Protein AF-A0A0B2RM35-F1 (afdb_monomer_lite)

InterPro domains:
  IPR002867 IBR domain [PF01485] (6-37)
  IPR002867 IBR domain [PF01485] (56-99)
  IPR031127 E3 ubiquitin ligase RBR family [PTHR11685] (13-108)
  IPR044066 TRIAD supradomain [PS51873] (1-111)

Structure (mmCIF, N/CA/C/O backbone):
data_AF-A0A0B2RM35-F1
#
_entry.id   AF-A0A0B2RM35-F1
#
loop_
_atom_site.group_PDB
_atom_site.id
_atom_site.type_symbol
_atom_site.label_atom_id
_atom_site.label_alt_id
_atom_site.label_comp_id
_atom_site.label_asym_id
_atom_site.label_entity_id
_atom_site.label_seq_id
_atom_site.pdbx_PDB_ins_code
_atom_site.Cartn_x
_atom_site.Cartn_y
_atom_site.Cartn_z
_atom_site.occupancy
_atom_site.B_iso_or_equiv
_atom_site.auth_seq_id
_atom_site.auth_comp_id
_atom_site.auth_asym_id
_atom_site.auth_atom_id
_atom_site.pdbx_PDB_model_num
ATOM 1 N N . MET A 1 1 ? -15.166 -4.508 28.247 1.00 55.25 1 MET A N 1
ATOM 2 C CA . MET A 1 1 ? -14.072 -3.989 27.404 1.00 55.25 1 MET A CA 1
ATOM 3 C C . MET A 1 1 ? -12.795 -4.498 28.032 1.00 55.25 1 MET A C 1
ATOM 5 O O . MET A 1 1 ? -12.550 -4.169 29.183 1.00 55.25 1 MET A O 1
ATOM 9 N N . LEU A 1 2 ? -12.082 -5.397 27.358 1.00 56.69 2 LEU A N 1
ATOM 10 C CA . LEU A 1 2 ? -10.781 -5.872 27.825 1.00 56.69 2 LEU A CA 1
ATOM 11 C C . LEU A 1 2 ? -9.722 -5.109 27.036 1.00 56.69 2 LEU A C 1
ATOM 13 O O . LEU A 1 2 ? -9.809 -5.031 25.812 1.00 56.69 2 LEU A O 1
ATOM 17 N N . ILE A 1 3 ? -8.786 -4.494 27.751 1.00 55.91 3 ILE A N 1
ATOM 18 C CA . ILE A 1 3 ? -7.677 -3.735 27.183 1.00 55.91 3 ILE A CA 1
ATOM 19 C C . ILE A 1 3 ? -6.428 -4.584 27.393 1.00 55.91 3 ILE A C 1
ATOM 21 O O . ILE A 1 3 ? -6.085 -4.896 28.534 1.00 55.91 3 ILE A O 1
ATOM 25 N N . ARG A 1 4 ? -5.765 -4.987 26.308 1.00 56.72 4 ARG A N 1
ATOM 26 C CA . ARG A 1 4 ? -4.446 -5.619 26.385 1.00 56.72 4 ARG A CA 1
ATOM 27 C C . ARG A 1 4 ? -3.397 -4.512 26.419 1.00 56.72 4 ARG A C 1
ATOM 29 O O . ARG A 1 4 ? -3.269 -3.757 25.464 1.00 56.72 4 ARG A O 1
ATOM 36 N N . ALA A 1 5 ? -2.718 -4.380 27.555 1.00 49.03 5 ALA A N 1
ATOM 37 C CA . ALA A 1 5 ? -1.689 -3.373 27.774 1.00 49.03 5 ALA A CA 1
ATOM 38 C C . ALA A 1 5 ? -0.312 -3.941 27.397 1.00 49.03 5 ALA A C 1
ATOM 40 O O . ALA A 1 5 ? 0.118 -4.936 27.977 1.00 49.03 5 ALA A O 1
ATOM 41 N N . SER A 1 6 ? 0.370 -3.306 26.446 1.00 55.12 6 SER A N 1
ATOM 42 C CA . SER A 1 6 ? 1.825 -3.385 26.293 1.00 55.12 6 SER A CA 1
ATOM 43 C C . SER A 1 6 ? 2.416 -2.065 26.783 1.00 55.12 6 SER A C 1
ATOM 45 O O . SER A 1 6 ? 1.939 -1.000 26.391 1.00 55.12 6 SER A O 1
ATOM 47 N N . GLU A 1 7 ? 3.391 -2.139 27.689 1.00 53.59 7 GLU A N 1
ATOM 48 C CA . GLU A 1 7 ? 4.098 -0.977 28.234 1.00 53.59 7 GLU A CA 1
ATOM 49 C C . GLU A 1 7 ? 4.825 -0.229 27.106 1.00 53.59 7 GLU A C 1
ATOM 51 O O . GLU A 1 7 ? 5.613 -0.826 26.378 1.00 53.59 7 GLU A O 1
ATOM 56 N N . ASP A 1 8 ? 4.528 1.070 27.003 1.00 50.16 8 ASP A N 1
ATOM 57 C CA . ASP A 1 8 ? 4.898 2.037 25.959 1.00 50.16 8 ASP A CA 1
ATOM 58 C C . ASP A 1 8 ? 4.042 2.045 24.667 1.00 50.16 8 ASP A C 1
ATOM 60 O O . ASP A 1 8 ? 4.071 1.138 23.840 1.00 50.16 8 ASP A O 1
ATOM 64 N N . ALA A 1 9 ? 3.348 3.180 24.480 1.00 49.75 9 ALA A N 1
ATOM 65 C CA . ALA A 1 9 ? 2.547 3.635 23.333 1.00 49.75 9 ALA A CA 1
ATOM 66 C C . ALA A 1 9 ? 1.053 3.226 23.263 1.00 49.75 9 ALA A C 1
ATOM 68 O O . ALA A 1 9 ? 0.687 2.144 22.824 1.00 49.75 9 ALA A O 1
ATOM 69 N N . ASP A 1 10 ? 0.200 4.205 23.602 1.00 56.75 10 ASP A N 1
ATOM 70 C CA . ASP A 1 10 ? -1.147 4.467 23.061 1.00 56.75 10 ASP A CA 1
ATOM 71 C C . ASP A 1 10 ? -2.078 3.237 22.946 1.00 56.75 10 ASP A C 1
ATOM 73 O O . ASP A 1 10 ? -2.049 2.489 21.967 1.00 56.75 10 ASP A O 1
ATOM 77 N N . ILE A 1 11 ? -2.954 3.042 23.941 1.00 57.62 11 ILE A N 1
ATOM 78 C CA . ILE A 1 11 ? -3.962 1.968 23.949 1.00 57.62 11 ILE A CA 1
ATOM 79 C C . ILE A 1 11 ? -4.904 2.144 22.748 1.00 57.62 11 ILE A C 1
ATOM 81 O O . ILE A 1 11 ? -5.872 2.906 22.787 1.00 57.62 11 ILE A O 1
ATOM 85 N N . ARG A 1 12 ? -4.613 1.425 21.663 1.00 75.62 12 ARG A N 1
ATOM 86 C CA . ARG A 1 12 ? -5.365 1.488 20.403 1.00 75.62 12 ARG A CA 1
ATOM 87 C C . ARG A 1 12 ? -6.217 0.251 20.159 1.00 75.62 12 ARG A C 1
ATOM 89 O O . ARG A 1 12 ? -7.258 0.381 19.528 1.00 75.62 12 ARG A O 1
ATOM 96 N N . GLU A 1 13 ? -5.813 -0.920 20.642 1.00 86.81 13 GLU A N 1
ATOM 97 C CA . GLU A 1 13 ? -6.533 -2.183 20.432 1.00 86.81 13 GLU A CA 1
ATOM 98 C C . GLU A 1 13 ? -7.669 -2.354 21.446 1.00 86.81 13 GLU A C 1
ATOM 100 O O . GLU A 1 13 ? -7.461 -2.218 22.652 1.00 86.81 13 GLU A O 1
ATOM 105 N N . CYS A 1 14 ? -8.878 -2.673 20.980 1.00 88.81 14 CYS A N 1
ATOM 106 C CA . CYS A 1 14 ? -10.032 -2.943 21.838 1.00 88.81 14 CYS A CA 1
ATOM 107 C C . CYS A 1 14 ? -10.864 -4.119 21.326 1.00 88.81 14 CYS A C 1
ATOM 109 O O . CYS A 1 14 ? -11.107 -4.237 20.128 1.00 88.81 14 CYS A O 1
ATOM 111 N N . GLU A 1 15 ? -11.379 -4.946 22.238 1.00 89.94 15 GLU A N 1
ATOM 112 C CA . GLU A 1 15 ? -12.282 -6.056 21.913 1.00 89.94 15 GLU A CA 1
ATOM 113 C C . GLU A 1 15 ? -13.732 -5.741 22.313 1.00 89.94 15 GLU A C 1
ATOM 115 O O . GLU A 1 15 ? -14.025 -5.364 23.457 1.00 89.94 15 GLU A O 1
ATOM 120 N N . CYS A 1 16 ? -14.669 -5.917 21.377 1.00 86.38 16 CYS A N 1
ATOM 121 C CA . CYS A 1 16 ? -16.096 -5.789 21.659 1.00 86.38 16 CYS A CA 1
ATOM 122 C C . CYS A 1 16 ? -16.579 -6.964 22.533 1.00 86.38 16 CYS A C 1
ATOM 124 O O . CYS A 1 16 ? -16.515 -8.105 22.082 1.00 86.38 16 CYS A O 1
ATOM 126 N N . PRO A 1 17 ? -17.155 -6.736 23.727 1.00 89.56 17 PRO A N 1
ATOM 127 C CA . PRO A 1 17 ? -17.599 -7.827 24.599 1.00 89.56 17 PRO A CA 1
ATOM 128 C C . PRO A 1 17 ? -18.780 -8.632 24.032 1.00 89.56 17 PRO A C 1
ATOM 130 O O . PRO A 1 17 ? -18.990 -9.767 24.444 1.00 89.56 17 PRO A O 1
ATOM 133 N N . ASN A 1 18 ? -19.544 -8.062 23.092 1.00 90.81 18 ASN A N 1
ATOM 134 C CA . ASN A 1 18 ? -20.721 -8.708 22.511 1.00 90.81 18 A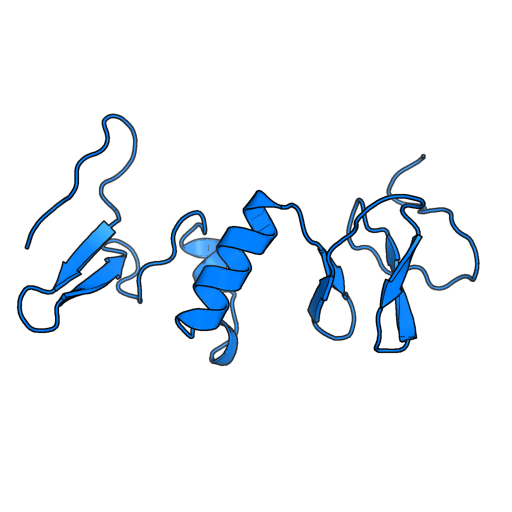SN A CA 1
ATOM 135 C C . ASN A 1 18 ? -20.365 -9.635 21.337 1.00 90.81 18 ASN A C 1
ATOM 137 O O . ASN A 1 18 ? -20.820 -10.770 21.277 1.00 90.81 18 ASN A O 1
ATOM 141 N N . CYS A 1 19 ? -19.540 -9.160 20.398 1.00 91.38 19 CYS A N 1
ATOM 142 C CA . CYS A 1 19 ? -19.202 -9.906 19.179 1.00 91.38 19 CYS A CA 1
ATOM 143 C C . CYS A 1 19 ? -17.736 -10.358 19.099 1.00 91.38 19 CYS A C 1
ATOM 145 O O . CYS A 1 19 ? -17.343 -10.940 18.090 1.00 91.38 19 CYS A O 1
ATOM 147 N N . ARG A 1 20 ? -16.924 -10.064 20.125 1.00 85.88 20 ARG A N 1
ATOM 148 C CA . ARG A 1 20 ? -15.487 -10.389 20.231 1.00 85.88 20 ARG A CA 1
ATOM 149 C C . ARG A 1 20 ? -14.618 -9.884 19.076 1.00 85.88 20 ARG A C 1
ATOM 151 O O . ARG A 1 20 ? -13.518 -10.370 18.834 1.00 85.88 20 ARG A O 1
ATOM 158 N N . ARG A 1 21 ? -15.104 -8.894 18.321 1.00 84.69 21 ARG A N 1
ATOM 159 C CA . ARG A 1 21 ? -14.331 -8.265 17.244 1.00 84.69 21 ARG A CA 1
ATOM 160 C C . ARG A 1 21 ? -13.352 -7.253 17.828 1.00 84.69 21 ARG A C 1
ATOM 162 O O . ARG A 1 21 ? -13.755 -6.404 18.624 1.00 84.69 21 ARG A O 1
ATOM 169 N N . LEU A 1 22 ? -12.103 -7.332 17.372 1.00 88.06 22 LEU A N 1
ATOM 170 C CA . LEU A 1 22 ? -11.076 -6.327 17.623 1.00 88.06 22 LEU A CA 1
ATOM 171 C C . LEU A 1 22 ? -11.303 -5.089 16.744 1.00 88.06 22 LEU A C 1
ATOM 173 O O .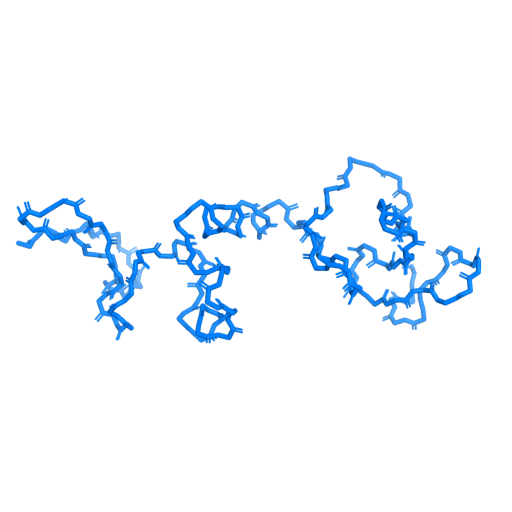 LEU A 1 22 ? -11.611 -5.212 15.553 1.00 88.06 22 LEU A O 1
ATOM 177 N N . PHE A 1 23 ? -11.136 -3.905 17.323 1.00 86.75 23 PHE A N 1
ATOM 178 C CA . PHE A 1 23 ? -11.265 -2.612 16.657 1.00 86.75 23 PHE A CA 1
ATOM 179 C C . PHE A 1 23 ? -10.257 -1.600 17.212 1.00 86.75 23 PHE A C 1
ATOM 181 O O . PHE A 1 23 ? -9.769 -1.745 18.332 1.00 86.75 23 PHE A O 1
ATOM 188 N N . CYS A 1 24 ? -9.946 -0.571 16.422 1.00 88.50 24 CYS A N 1
ATOM 189 C CA . CYS A 1 24 ? -9.103 0.534 16.865 1.00 88.50 24 CYS A CA 1
ATOM 190 C C . CYS A 1 24 ? -9.930 1.565 17.650 1.00 88.50 24 CYS A C 1
ATOM 192 O O . CYS A 1 24 ? -10.905 2.106 17.126 1.00 88.50 24 CYS A O 1
ATOM 194 N N . ALA A 1 25 ? -9.535 1.883 18.883 1.00 88.38 25 ALA A N 1
ATOM 195 C CA . ALA A 1 25 ? -10.223 2.850 19.741 1.00 88.38 25 ALA A CA 1
ATOM 196 C C . ALA A 1 25 ? -10.203 4.284 19.180 1.00 88.38 25 ALA A C 1
ATOM 198 O O . ALA A 1 25 ? -11.146 5.045 19.398 1.00 88.38 25 ALA A O 1
ATOM 199 N N . LEU A 1 26 ? -9.153 4.644 18.432 1.00 87.12 26 LEU A N 1
ATOM 200 C CA . LEU A 1 26 ? -8.970 6.000 17.911 1.00 87.12 26 LEU A CA 1
ATOM 201 C C . LEU A 1 26 ? -9.842 6.284 16.687 1.00 87.12 26 LEU A C 1
ATOM 203 O O . LEU A 1 26 ? -10.556 7.282 16.648 1.00 87.12 26 LEU A O 1
ATOM 207 N N . CYS A 1 27 ? -9.802 5.405 15.687 1.00 86.88 27 CYS A N 1
ATOM 208 C CA . CYS A 1 27 ? -10.506 5.600 14.416 1.00 86.88 27 CYS A CA 1
ATOM 209 C C . CYS A 1 27 ? -11.779 4.751 14.270 1.00 86.88 27 CYS A C 1
ATOM 211 O O . CYS A 1 27 ? -12.498 4.927 13.291 1.00 86.88 27 CYS A O 1
ATOM 213 N N . ARG A 1 28 ? -12.101 3.887 15.247 1.00 87.06 28 ARG A N 1
ATOM 214 C CA . ARG A 1 28 ? -13.368 3.129 15.361 1.00 87.06 28 ARG A CA 1
ATOM 215 C C . ARG A 1 28 ? -13.669 2.192 14.184 1.00 87.06 28 ARG A C 1
ATOM 217 O O . ARG A 1 28 ? -14.824 1.934 13.858 1.00 87.06 28 ARG A O 1
ATOM 224 N N . VAL A 1 29 ? -12.621 1.671 13.564 1.00 84.81 29 VAL A N 1
ATOM 225 C CA . VAL A 1 29 ? -12.656 0.701 12.455 1.00 84.81 29 VAL A CA 1
ATOM 226 C C . VAL A 1 29 ? -12.136 -0.660 12.935 1.00 84.81 29 VAL A C 1
ATOM 228 O O . VAL A 1 29 ? -11.573 -0.725 14.034 1.00 84.81 29 VAL A O 1
ATOM 231 N N . PRO A 1 30 ? -12.301 -1.752 12.158 1.00 86.94 30 PRO A N 1
ATOM 232 C CA . PRO A 1 30 ? -11.661 -3.030 12.465 1.00 86.94 30 PRO A CA 1
ATOM 233 C C . PRO A 1 30 ? -10.169 -2.873 12.780 1.00 86.94 30 PRO A C 1
ATOM 235 O O . PRO A 1 30 ? -9.502 -1.987 12.245 1.00 86.94 30 PRO A O 1
ATOM 238 N N . TRP A 1 31 ? -9.660 -3.708 13.686 1.00 86.94 31 TRP A N 1
ATOM 239 C CA . TRP A 1 31 ? -8.278 -3.604 14.149 1.00 86.94 31 TRP A CA 1
ATOM 240 C C . TRP A 1 31 ? -7.277 -3.751 13.000 1.00 86.94 31 TRP A C 1
ATOM 242 O O . TRP A 1 31 ? -7.415 -4.652 12.174 1.00 86.94 31 TRP A O 1
ATOM 252 N N . HIS A 1 32 ? -6.276 -2.868 12.973 1.00 84.12 32 HIS A N 1
ATOM 253 C CA . HIS A 1 32 ? -5.287 -2.756 11.901 1.00 84.12 32 HIS A CA 1
ATOM 254 C C . HIS A 1 32 ? -3.857 -2.713 12.458 1.00 84.12 32 HIS A C 1
ATOM 256 O O . HIS A 1 32 ? -3.172 -1.686 12.468 1.00 84.12 32 HIS A O 1
ATOM 262 N N . GLU A 1 33 ? -3.412 -3.864 12.952 1.00 80.81 33 GLU A N 1
ATOM 263 C CA . GLU A 1 33 ? -2.096 -4.040 13.562 1.00 80.81 33 GLU A CA 1
ATOM 264 C C . GLU A 1 33 ? -0.965 -3.527 12.649 1.00 80.81 33 GLU A C 1
ATOM 266 O O . GLU A 1 33 ? -0.939 -3.807 11.451 1.00 80.81 33 GLU A O 1
ATOM 271 N N . ASN A 1 34 ? -0.015 -2.768 13.204 1.00 75.56 34 ASN A N 1
ATOM 272 C CA . ASN A 1 34 ? 1.145 -2.203 12.492 1.00 75.56 34 ASN A CA 1
ATOM 273 C C . ASN A 1 34 ? 0.834 -1.185 11.370 1.00 75.56 34 ASN A C 1
ATOM 275 O O . ASN A 1 34 ? 1.761 -0.675 10.724 1.00 75.56 34 ASN A O 1
ATOM 279 N N . ILE A 1 35 ? -0.435 -0.825 11.156 1.00 80.00 35 ILE A N 1
ATOM 280 C CA . ILE A 1 35 ? -0.858 0.205 10.199 1.00 80.00 35 ILE A CA 1
ATOM 281 C C . ILE A 1 35 ? -1.303 1.448 10.986 1.00 80.00 35 ILE A C 1
ATOM 283 O O . ILE A 1 35 ? -2.225 1.367 11.799 1.00 80.00 35 ILE A O 1
ATOM 287 N N . PRO A 1 36 ? -0.670 2.617 10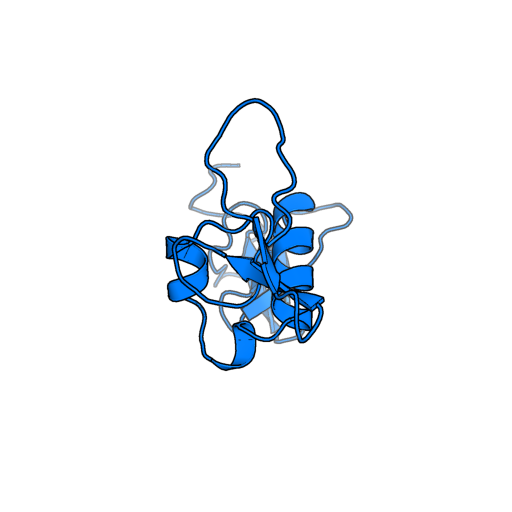.786 1.00 84.19 36 PRO A N 1
ATOM 288 C CA . PRO A 1 36 ? -1.135 3.873 11.358 1.00 84.19 36 PRO A CA 1
ATOM 289 C C . PRO A 1 36 ? -2.558 4.207 10.897 1.00 84.19 36 PRO A C 1
ATOM 291 O O . PRO A 1 36 ? -2.907 3.978 9.740 1.00 84.19 36 PRO A O 1
ATOM 294 N N . CYS A 1 37 ? -3.356 4.829 11.769 1.00 85.44 37 CYS A N 1
ATOM 295 C CA . CYS A 1 37 ? -4.738 5.213 11.454 1.00 85.44 37 CYS A CA 1
ATOM 296 C C . CYS A 1 37 ? -4.841 6.052 10.161 1.00 85.44 37 CYS A C 1
ATOM 298 O O . CYS A 1 37 ? -5.759 5.859 9.371 1.00 85.44 37 CYS A O 1
ATOM 300 N N . GLU A 1 38 ? -3.879 6.948 9.921 1.00 85.75 38 GLU A N 1
ATOM 301 C CA . GLU A 1 38 ? -3.821 7.789 8.718 1.00 85.75 38 GLU A CA 1
ATOM 302 C C . GLU A 1 38 ? -3.572 6.996 7.430 1.00 85.75 38 GLU A C 1
ATOM 304 O O . GLU A 1 38 ? -4.125 7.332 6.385 1.00 85.75 38 GLU A O 1
ATOM 309 N N . GLU A 1 39 ? -2.741 5.950 7.480 1.00 81.69 39 GLU A N 1
ATOM 310 C CA . GLU A 1 39 ? -2.522 5.066 6.329 1.00 81.69 39 GLU A CA 1
ATOM 311 C C . GLU A 1 39 ? -3.763 4.213 6.079 1.00 81.69 39 GLU A C 1
ATOM 313 O O . GLU A 1 39 ? -4.201 4.096 4.937 1.00 81.69 39 GLU A O 1
ATOM 318 N N . PHE A 1 40 ? -4.377 3.699 7.149 1.00 82.94 40 PHE A N 1
ATOM 319 C CA . PHE A 1 40 ? -5.600 2.907 7.072 1.00 82.94 40 PHE A CA 1
ATOM 320 C C . PHE A 1 40 ? -6.757 3.676 6.418 1.00 82.94 40 PHE A C 1
ATOM 322 O O . PHE A 1 40 ? -7.490 3.135 5.594 1.00 82.94 40 PHE A O 1
ATOM 329 N N . GLN A 1 41 ? -6.920 4.960 6.745 1.00 82.56 41 GLN A N 1
ATOM 330 C CA . GLN A 1 41 ? -7.987 5.790 6.176 1.00 82.56 41 GLN A CA 1
ATOM 331 C C . GLN A 1 41 ? -7.797 6.120 4.689 1.00 82.56 41 GLN A C 1
ATOM 333 O O . GLN A 1 41 ? -8.775 6.454 4.024 1.00 82.56 41 GLN A O 1
ATOM 338 N N . LYS A 1 42 ? -6.571 6.018 4.159 1.00 82.31 42 LYS A N 1
ATOM 339 C CA . LYS A 1 42 ? -6.275 6.234 2.731 1.00 82.31 42 LYS A CA 1
ATOM 340 C C . LYS A 1 42 ? -6.570 5.007 1.865 1.00 82.31 42 LYS A C 1
ATOM 342 O O . LYS A 1 42 ? -6.510 5.114 0.641 1.00 82.31 42 LYS A O 1
ATOM 347 N N . LEU A 1 43 ? -6.847 3.857 2.480 1.00 77.12 43 LEU A N 1
ATOM 348 C CA . LEU A 1 43 ? -7.214 2.634 1.775 1.00 77.12 43 LEU A CA 1
ATOM 349 C C . LEU A 1 43 ? -8.607 2.767 1.158 1.00 77.12 43 LEU A C 1
ATOM 351 O O . LEU A 1 43 ? -9.499 3.412 1.721 1.00 77.12 43 LEU A O 1
ATOM 355 N N . ASN A 1 44 ? -8.803 2.149 -0.005 1.00 75.94 44 ASN A N 1
ATOM 356 C CA . ASN A 1 44 ? -10.128 2.085 -0.619 1.00 75.94 44 ASN A CA 1
ATOM 357 C C . ASN A 1 44 ? -11.064 1.157 0.200 1.00 75.94 44 ASN A C 1
ATOM 359 O O . ASN A 1 44 ? -10.670 0.568 1.205 1.00 75.94 44 ASN A O 1
ATOM 363 N N . ALA A 1 45 ? -12.359 1.110 -0.131 1.00 73.12 45 ALA A N 1
ATOM 364 C CA . ALA A 1 45 ? -13.325 0.328 0.654 1.00 73.12 45 ALA A CA 1
ATOM 365 C C . ALA A 1 45 ? -13.023 -1.181 0.650 1.00 73.12 45 ALA A C 1
ATOM 367 O O . ALA A 1 45 ? -13.165 -1.810 1.692 1.00 73.12 45 ALA A O 1
ATOM 368 N N . GLU A 1 46 ? -12.563 -1.704 -0.486 1.00 70.25 46 GLU A N 1
ATOM 369 C CA . GLU A 1 46 ? -12.195 -3.111 -0.688 1.00 70.25 46 GLU A CA 1
ATOM 370 C C . GLU A 1 46 ? -10.976 -3.485 0.174 1.00 70.25 46 GLU A C 1
ATOM 372 O O . GLU A 1 46 ? -11.024 -4.430 0.947 1.00 70.25 46 GLU A O 1
ATOM 377 N N . GLU A 1 47 ? -9.943 -2.637 0.187 1.00 69.25 47 GLU A N 1
ATOM 378 C CA . GLU A 1 47 ? -8.709 -2.830 0.963 1.00 69.25 47 GLU A CA 1
ATOM 379 C C . GLU A 1 47 ? -8.886 -2.732 2.493 1.00 69.25 47 GLU A C 1
ATOM 381 O O . GLU A 1 47 ? -7.924 -2.922 3.243 1.00 69.25 47 GLU A O 1
ATOM 386 N N . ARG A 1 48 ? -10.083 -2.381 2.980 1.00 70.88 48 ARG A N 1
ATOM 387 C CA . ARG A 1 48 ? -10.401 -2.277 4.417 1.00 70.88 48 ARG A CA 1
ATOM 388 C C . ARG A 1 48 ? -11.043 -3.547 4.985 1.00 70.88 48 ARG A C 1
ATOM 390 O O . ARG A 1 48 ? -11.449 -3.547 6.151 1.00 70.88 48 ARG A O 1
ATOM 397 N N . GLU A 1 49 ? -11.130 -4.617 4.198 1.00 72.69 49 GLU A N 1
ATOM 398 C CA . GLU A 1 49 ? -11.546 -5.941 4.665 1.00 72.69 49 GLU A CA 1
ATOM 399 C C . GLU A 1 49 ? -10.475 -6.603 5.550 1.00 72.69 49 GLU A C 1
ATOM 401 O O . GLU A 1 49 ? -9.287 -6.294 5.473 1.00 72.69 49 GLU A O 1
ATOM 406 N N . ARG A 1 50 ? -10.887 -7.503 6.454 1.00 65.88 50 ARG A N 1
ATOM 407 C CA . ARG A 1 50 ? -10.001 -8.059 7.496 1.00 65.88 50 ARG A CA 1
ATOM 408 C C . ARG A 1 50 ? -8.818 -8.823 6.896 1.00 65.88 50 ARG A C 1
ATOM 410 O O . ARG A 1 50 ? -7.701 -8.696 7.399 1.00 65.88 50 ARG A O 1
ATOM 417 N N . GLU A 1 51 ? -9.068 -9.620 5.865 1.00 64.88 51 GLU A N 1
ATOM 418 C CA . GLU A 1 51 ? -8.050 -10.393 5.155 1.00 64.88 51 GLU A CA 1
ATOM 419 C C . GLU A 1 51 ? -7.012 -9.469 4.505 1.00 64.88 51 GLU A C 1
ATOM 421 O O . GLU A 1 51 ? -5.806 -9.705 4.628 1.00 64.88 51 GLU A O 1
ATOM 426 N N . ASP A 1 52 ? -7.467 -8.368 3.906 1.00 75.25 52 ASP A N 1
ATOM 427 C CA . ASP A 1 52 ? -6.596 -7.377 3.280 1.00 75.25 52 ASP A CA 1
ATOM 428 C C . ASP A 1 52 ? -5.743 -6.642 4.311 1.00 75.25 52 ASP A C 1
ATOM 430 O O . ASP A 1 52 ? -4.547 -6.456 4.087 1.00 75.25 52 ASP A O 1
ATOM 434 N N . ILE A 1 53 ? -6.294 -6.319 5.484 1.00 76.38 53 ILE A N 1
ATOM 435 C CA . ILE A 1 53 ? -5.537 -5.725 6.596 1.00 76.38 53 ILE A CA 1
ATOM 436 C C . ILE A 1 53 ? -4.384 -6.636 7.025 1.00 76.38 53 ILE A C 1
ATOM 438 O O . ILE A 1 53 ? -3.250 -6.171 7.133 1.00 76.38 53 ILE A O 1
ATOM 442 N N . MET A 1 54 ? -4.645 -7.931 7.233 1.00 79.94 54 MET A N 1
ATOM 443 C CA . MET A 1 54 ? -3.601 -8.894 7.610 1.00 79.94 54 MET A CA 1
ATOM 444 C C . MET A 1 54 ? -2.518 -8.997 6.531 1.00 79.94 54 MET A C 1
ATOM 446 O O . MET A 1 54 ? -1.324 -9.000 6.846 1.00 79.94 54 MET A O 1
ATOM 450 N N . LEU A 1 55 ? -2.920 -9.026 5.256 1.00 84.25 55 LEU A N 1
ATOM 451 C CA . LEU A 1 55 ? -1.994 -9.007 4.127 1.00 84.25 55 LEU A CA 1
ATOM 452 C C . LEU A 1 55 ? -1.136 -7.735 4.124 1.00 84.25 55 LEU A C 1
ATOM 454 O O . LEU A 1 55 ? 0.067 -7.819 3.881 1.00 84.25 55 LEU A O 1
ATOM 458 N N . MET A 1 56 ? -1.711 -6.567 4.418 1.00 83.62 56 MET A N 1
ATOM 459 C CA . MET A 1 56 ? -0.964 -5.308 4.496 1.00 83.62 56 MET A CA 1
ATOM 460 C C . MET A 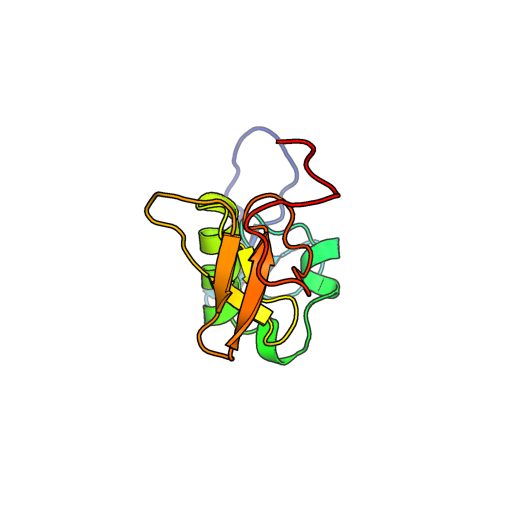1 56 ? 0.054 -5.305 5.632 1.00 83.62 56 MET A C 1
ATOM 462 O O . MET A 1 56 ? 1.196 -4.887 5.420 1.00 83.62 56 MET A O 1
ATOM 466 N N . SER A 1 57 ? -0.335 -5.774 6.819 1.00 84.25 57 SER A N 1
ATOM 467 C CA . SER A 1 57 ? 0.556 -5.872 7.979 1.00 84.25 57 SER A CA 1
ATOM 468 C C . SER A 1 57 ? 1.736 -6.796 7.677 1.00 84.25 57 SER A C 1
ATOM 470 O O . SER A 1 57 ? 2.891 -6.403 7.865 1.00 84.25 57 SER A O 1
ATOM 472 N N . LEU A 1 58 ? 1.468 -7.972 7.099 1.00 88.19 58 LEU A N 1
ATOM 473 C CA . LEU A 1 58 ? 2.509 -8.908 6.673 1.00 88.19 58 LEU A CA 1
ATOM 474 C C . LEU A 1 58 ? 3.398 -8.308 5.578 1.00 88.19 58 LEU A C 1
ATOM 476 O O . LEU A 1 58 ? 4.622 -8.397 5.651 1.00 88.19 58 LEU A O 1
ATOM 480 N N . ALA A 1 59 ? 2.805 -7.654 4.580 1.00 90.06 59 ALA A N 1
ATOM 481 C CA . ALA A 1 59 ? 3.542 -7.000 3.508 1.00 90.06 59 ALA A CA 1
ATOM 482 C C . ALA A 1 59 ? 4.478 -5.908 4.038 1.00 90.06 59 ALA A C 1
ATOM 484 O O . ALA A 1 59 ? 5.597 -5.771 3.547 1.00 90.06 59 ALA A O 1
ATOM 485 N N . LYS A 1 60 ? 4.057 -5.149 5.056 1.00 86.62 60 LYS A N 1
ATOM 486 C CA . LYS A 1 60 ? 4.898 -4.144 5.716 1.00 86.62 60 LYS A CA 1
ATOM 487 C C . LYS A 1 60 ? 6.063 -4.795 6.457 1.00 86.62 60 LYS A C 1
ATOM 489 O O . LYS A 1 60 ? 7.201 -4.367 6.270 1.00 86.62 60 LYS A O 1
ATOM 494 N N . GLN A 1 61 ? 5.796 -5.849 7.228 1.00 88.50 61 GLN A N 1
ATOM 495 C CA . GLN A 1 61 ? 6.818 -6.609 7.954 1.00 88.50 61 GLN A CA 1
ATOM 496 C C . GLN A 1 61 ? 7.854 -7.230 7.005 1.00 88.50 61 GLN A C 1
ATOM 498 O O . GLN A 1 61 ? 9.053 -7.150 7.253 1.00 88.50 61 GLN A O 1
ATOM 503 N N . MET A 1 62 ? 7.396 -7.794 5.888 1.00 89.81 62 MET A N 1
ATOM 504 C CA . MET A 1 62 ? 8.239 -8.438 4.875 1.00 89.81 62 MET A CA 1
ATOM 505 C C . MET A 1 62 ? 8.789 -7.461 3.824 1.00 89.81 62 MET A C 1
ATOM 507 O O . MET A 1 62 ? 9.435 -7.878 2.862 1.00 89.81 62 MET A O 1
ATOM 511 N N . GLN A 1 63 ? 8.509 -6.162 3.970 1.00 89.56 63 GLN A N 1
ATOM 512 C CA . GLN A 1 63 ? 8.890 -5.102 3.031 1.00 89.56 63 GLN A CA 1
ATOM 513 C C . GLN A 1 63 ? 8.485 -5.381 1.571 1.00 89.56 63 GLN A C 1
ATOM 515 O O . GLN A 1 63 ? 9.180 -4.991 0.625 1.00 89.56 63 GLN A O 1
ATOM 520 N N . TRP A 1 64 ? 7.347 -6.045 1.372 1.00 94.00 64 TRP A N 1
ATOM 521 C CA . TRP A 1 64 ? 6.766 -6.268 0.055 1.00 94.00 64 TRP A CA 1
ATOM 522 C C . TRP A 1 64 ? 6.370 -4.950 -0.596 1.00 94.00 64 TRP A C 1
ATOM 524 O O . TRP A 1 64 ? 5.962 -3.988 0.061 1.00 94.00 64 TRP A O 1
ATOM 534 N N . LYS A 1 65 ? 6.481 -4.900 -1.923 1.00 92.81 65 LYS A N 1
ATOM 535 C CA . LYS A 1 65 ? 6.153 -3.698 -2.693 1.00 92.81 65 LYS A CA 1
ATOM 536 C C . LYS A 1 65 ? 4.898 -3.896 -3.504 1.00 92.81 65 LYS A C 1
ATOM 538 O O . LYS A 1 65 ? 4.696 -4.946 -4.103 1.00 92.81 65 LYS A O 1
ATOM 543 N N . ARG A 1 66 ? 4.080 -2.851 -3.571 1.00 92.38 66 ARG A N 1
ATOM 544 C CA . ARG A 1 66 ? 2.941 -2.819 -4.483 1.00 92.38 66 ARG A CA 1
ATOM 545 C C . ARG A 1 66 ? 3.405 -2.504 -5.893 1.00 92.38 66 ARG A C 1
ATOM 547 O O . ARG A 1 66 ? 4.230 -1.614 -6.095 1.00 92.38 66 ARG A O 1
ATOM 554 N N . CYS A 1 67 ? 2.829 -3.197 -6.866 1.00 93.56 67 CYS A N 1
ATOM 555 C CA . CYS A 1 67 ? 2.943 -2.785 -8.255 1.00 93.56 67 CYS A CA 1
ATOM 556 C C . CYS A 1 67 ? 2.326 -1.382 -8.424 1.00 93.56 67 CYS A C 1
ATOM 558 O O . CYS A 1 67 ? 1.183 -1.183 -8.007 1.00 93.56 67 CYS A O 1
ATOM 560 N N . PRO A 1 68 ? 3.013 -0.421 -9.067 1.00 92.44 68 PRO A N 1
ATOM 561 C CA . PRO A 1 68 ? 2.459 0.919 -9.263 1.00 92.44 68 PRO A CA 1
ATOM 562 C C . PRO A 1 68 ? 1.244 0.932 -10.205 1.00 92.44 68 PRO A C 1
ATOM 564 O O . PRO A 1 68 ? 0.465 1.875 -10.157 1.00 92.44 68 PRO A O 1
ATOM 567 N N . HIS A 1 69 ? 1.065 -0.113 -11.022 1.00 92.31 69 HIS A N 1
ATOM 568 C CA . HIS A 1 69 ? -0.064 -0.245 -11.942 1.00 92.31 69 HIS A CA 1
ATOM 569 C C . HIS A 1 69 ? -1.249 -0.996 -11.316 1.00 92.31 69 HIS A C 1
ATOM 571 O O . HIS A 1 69 ? -2.310 -0.423 -11.115 1.00 92.31 69 HIS A O 1
ATOM 577 N N . CYS A 1 70 ? -1.084 -2.285 -10.987 1.00 92.06 70 CYS A N 1
ATOM 578 C CA . CYS A 1 70 ? -2.194 -3.123 -10.508 1.00 92.06 70 CYS A CA 1
ATOM 579 C C . CYS A 1 70 ? -2.326 -3.198 -8.981 1.00 92.06 70 CYS A C 1
ATOM 581 O O . CYS A 1 70 ? -3.192 -3.912 -8.493 1.00 92.06 70 CYS A O 1
ATOM 583 N N . ARG A 1 71 ? -1.458 -2.515 -8.222 1.00 89.00 71 ARG A N 1
ATOM 584 C CA . ARG A 1 71 ? -1.493 -2.407 -6.749 1.00 89.00 71 ARG A CA 1
ATOM 585 C C . ARG A 1 71 ? -1.297 -3.703 -5.954 1.00 89.00 71 ARG A C 1
ATOM 587 O O . ARG A 1 71 ? -1.064 -3.609 -4.753 1.00 89.00 71 ARG A O 1
ATOM 594 N N . PHE A 1 72 ? -1.260 -4.873 -6.593 1.00 90.38 72 PHE A N 1
ATOM 595 C CA . PHE A 1 72 ? -0.922 -6.127 -5.920 1.00 90.38 72 PHE A CA 1
ATOM 596 C C . PHE A 1 72 ? 0.449 -6.070 -5.247 1.00 90.38 72 PHE A C 1
ATOM 598 O O . PHE A 1 72 ? 1.417 -5.544 -5.812 1.00 90.38 72 PHE A O 1
ATOM 605 N N . TYR A 1 73 ? 0.526 -6.660 -4.054 1.00 92.50 73 TYR A N 1
ATOM 606 C CA . TYR A 1 73 ? 1.790 -6.898 -3.377 1.00 92.50 73 TYR A CA 1
ATOM 607 C C . TYR A 1 73 ? 2.619 -7.924 -4.143 1.00 92.50 73 TYR A C 1
ATOM 609 O O . TYR A 1 73 ? 2.143 -8.979 -4.559 1.00 92.50 73 TYR A O 1
ATOM 617 N N . VAL A 1 74 ? 3.887 -7.592 -4.315 1.00 93.56 74 VAL A N 1
ATOM 618 C CA . VAL A 1 74 ? 4.901 -8.438 -4.918 1.00 93.56 74 VAL A CA 1
ATOM 619 C C . VAL A 1 74 ? 5.921 -8.725 -3.829 1.00 93.56 74 VAL A C 1
ATOM 621 O O . VAL A 1 74 ? 6.448 -7.793 -3.223 1.00 93.56 74 VAL A O 1
ATOM 624 N N . ALA A 1 75 ? 6.175 -10.008 -3.592 1.00 93.31 75 ALA A N 1
ATOM 625 C CA . ALA A 1 75 ? 7.271 -10.483 -2.764 1.00 93.31 75 ALA A CA 1
ATOM 626 C C . ALA A 1 75 ? 8.522 -10.689 -3.630 1.00 93.31 75 ALA A C 1
ATOM 628 O O . ALA A 1 75 ? 8.426 -11.113 -4.785 1.00 93.31 75 ALA A O 1
ATOM 629 N N . LYS A 1 76 ? 9.699 -10.420 -3.067 1.00 91.12 76 LYS A N 1
ATOM 630 C CA . LYS A 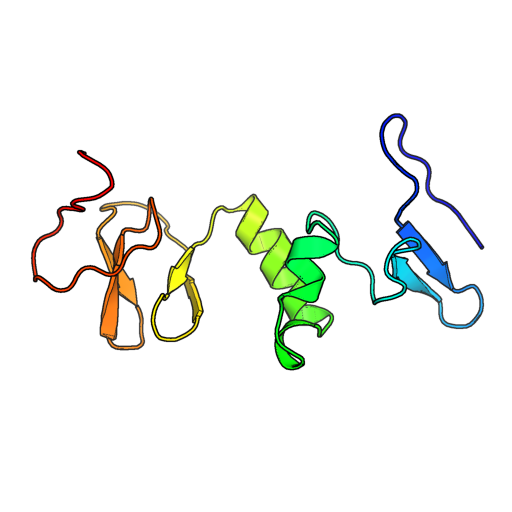1 76 ? 11.000 -10.680 -3.687 1.00 91.12 76 LYS A CA 1
ATOM 631 C C . LYS A 1 76 ? 11.743 -11.693 -2.835 1.00 91.12 76 LYS A C 1
ATOM 633 O O . LYS A 1 76 ? 11.966 -11.441 -1.657 1.00 91.12 76 LYS A O 1
ATOM 638 N N . SER A 1 77 ? 12.139 -12.804 -3.444 1.00 86.81 77 SER A N 1
ATOM 639 C CA . SER A 1 77 ? 13.017 -13.792 -2.816 1.00 86.81 77 SER A CA 1
ATOM 640 C C . SER A 1 77 ? 14.471 -13.321 -2.845 1.00 86.81 77 SER A C 1
ATOM 642 O O . SER A 1 77 ? 15.107 -13.193 -1.807 1.00 86.81 77 SER A O 1
ATOM 644 N N . GLU A 1 78 ? 14.992 -12.992 -4.028 1.00 85.19 78 GLU A N 1
ATOM 645 C CA . GLU A 1 78 ? 16.397 -12.629 -4.232 1.00 85.19 78 GLU A CA 1
ATOM 646 C C . GLU A 1 78 ? 16.603 -11.843 -5.541 1.00 85.19 78 GLU A C 1
ATOM 648 O O . GLU A 1 78 ? 15.643 -11.449 -6.203 1.00 85.19 78 GLU A O 1
ATOM 653 N N . GLY A 1 79 ? 17.853 -11.528 -5.887 1.00 86.62 79 GLY A N 1
ATOM 654 C CA . GLY A 1 79 ? 18.204 -10.951 -7.188 1.00 86.62 79 GLY A CA 1
ATOM 655 C C . GLY A 1 79 ? 17.983 -9.440 -7.338 1.00 86.62 79 GLY A C 1
ATOM 656 O O . GLY A 1 79 ? 18.056 -8.673 -6.370 1.00 86.62 79 GLY A O 1
ATOM 657 N N . CYS A 1 80 ? 17.766 -9.018 -8.587 1.00 88.00 80 CYS A N 1
ATOM 658 C CA . CYS A 1 80 ? 17.755 -7.622 -9.033 1.00 88.00 80 CYS A CA 1
ATOM 659 C C . CYS A 1 80 ? 16.621 -6.787 -8.407 1.00 88.00 80 CYS A C 1
ATOM 661 O O . CYS A 1 80 ? 15.555 -7.301 -8.081 1.00 88.00 80 CYS A O 1
ATOM 663 N N . MET A 1 81 ? 16.835 -5.473 -8.274 1.00 91.19 81 MET A N 1
ATOM 664 C CA . MET A 1 81 ? 15.782 -4.533 -7.860 1.00 91.19 81 MET A CA 1
ATOM 665 C C . MET A 1 81 ? 14.809 -4.201 -8.993 1.00 91.19 81 MET A C 1
ATOM 667 O O . MET A 1 81 ? 13.750 -3.646 -8.727 1.00 91.19 81 MET A O 1
ATOM 671 N N . TYR A 1 82 ? 15.132 -4.534 -10.240 1.00 92.12 82 TYR A N 1
ATOM 672 C CA . TYR A 1 82 ? 14.162 -4.519 -11.326 1.00 92.12 82 TYR A CA 1
ATOM 673 C C . TYR A 1 82 ? 13.200 -5.694 -11.158 1.00 92.12 82 TYR A C 1
ATOM 675 O O . TYR A 1 82 ? 13.621 -6.850 -11.178 1.00 92.12 82 TYR A O 1
ATOM 683 N N . MET A 1 83 ? 11.912 -5.396 -11.024 1.00 92.25 83 ME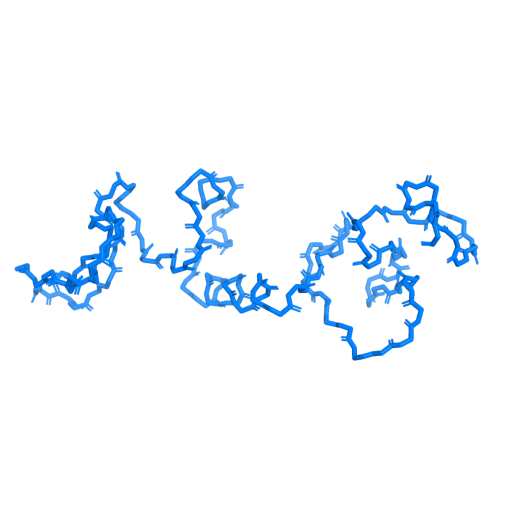T A N 1
ATOM 684 C CA . MET A 1 83 ? 10.859 -6.398 -10.909 1.00 92.25 83 MET A CA 1
ATOM 685 C C . MET A 1 83 ? 9.827 -6.193 -12.004 1.00 92.25 83 MET A C 1
ATOM 687 O O . MET A 1 83 ? 9.370 -5.075 -12.231 1.00 92.25 83 MET A O 1
ATOM 691 N N . ARG A 1 84 ? 9.424 -7.290 -12.648 1.00 92.12 84 ARG A N 1
ATOM 692 C CA . ARG A 1 84 ? 8.291 -7.325 -13.575 1.00 92.12 84 ARG A CA 1
ATOM 693 C C . ARG A 1 84 ? 7.101 -7.965 -12.871 1.00 92.12 84 ARG A C 1
ATOM 695 O O . ARG A 1 84 ? 7.175 -9.107 -12.425 1.00 92.12 84 ARG A O 1
ATOM 702 N N . CYS A 1 85 ? 6.008 -7.223 -12.754 1.00 93.50 85 CYS A N 1
ATOM 703 C CA . CYS A 1 85 ? 4.764 -7.731 -12.193 1.00 93.50 85 CYS A CA 1
ATOM 704 C C . CYS A 1 85 ? 4.067 -8.689 -13.175 1.00 93.50 85 CYS A C 1
ATOM 706 O O . CYS A 1 85 ? 4.257 -8.598 -14.387 1.00 93.50 85 CYS A O 1
ATOM 708 N N . ARG A 1 86 ? 3.179 -9.551 -12.662 1.00 93.25 86 ARG A N 1
ATOM 709 C CA . ARG A 1 86 ? 2.323 -10.434 -13.477 1.00 93.25 86 ARG A CA 1
ATOM 710 C C . ARG A 1 86 ? 1.403 -9.670 -14.437 1.00 93.25 86 ARG A C 1
ATOM 712 O O . ARG A 1 86 ? 1.024 -10.220 -15.459 1.00 93.25 86 ARG A O 1
ATOM 719 N N . CYS A 1 87 ? 1.087 -8.406 -14.144 1.00 93.88 87 CYS A N 1
ATOM 720 C CA . CYS A 1 87 ? 0.334 -7.531 -15.050 1.00 93.88 87 CYS A CA 1
ATOM 721 C C . CYS A 1 87 ? 1.176 -6.960 -16.209 1.00 93.88 87 CYS A C 1
ATOM 723 O O . CYS A 1 87 ? 0.665 -6.176 -17.000 1.00 93.88 87 CYS A O 1
ATOM 725 N N . GLY A 1 88 ? 2.469 -7.294 -16.288 1.00 91.94 88 GLY A N 1
ATOM 726 C CA . GLY A 1 88 ? 3.391 -6.820 -17.322 1.00 91.94 88 GLY A CA 1
ATOM 727 C C . GLY A 1 88 ? 4.157 -5.542 -16.968 1.00 91.94 88 GLY A C 1
ATOM 728 O O . GLY A 1 88 ? 5.201 -5.292 -17.565 1.00 91.94 88 GLY A O 1
ATOM 729 N N . ASN A 1 89 ? 3.715 -4.764 -15.973 1.00 93.31 89 ASN A N 1
ATOM 730 C CA . ASN A 1 89 ? 4.405 -3.535 -15.579 1.00 93.31 89 ASN A CA 1
ATOM 731 C C . ASN A 1 89 ? 5.717 -3.818 -14.828 1.00 93.31 89 ASN A C 1
ATOM 733 O O . ASN A 1 89 ? 5.750 -4.649 -13.913 1.00 93.31 89 ASN A O 1
ATOM 737 N N . SER A 1 90 ? 6.764 -3.056 -15.141 1.00 93.81 90 SER A N 1
ATOM 738 C CA . SER A 1 90 ? 8.057 -3.123 -14.458 1.00 93.81 90 SER A CA 1
ATOM 739 C C . SER A 1 90 ? 8.265 -1.958 -13.494 1.00 93.81 90 SER A C 1
ATOM 741 O O . SER A 1 90 ? 7.817 -0.835 -13.729 1.00 93.81 90 SER A O 1
ATOM 743 N N . PHE A 1 91 ? 8.921 -2.224 -12.368 1.00 94.06 91 PHE A N 1
ATOM 744 C CA . PHE A 1 91 ? 9.154 -1.236 -11.319 1.00 94.06 91 PHE A CA 1
ATOM 745 C C . PHE A 1 91 ? 10.380 -1.588 -10.472 1.00 94.06 91 PHE A C 1
ATOM 747 O O . PHE A 1 91 ? 10.855 -2.725 -10.462 1.00 94.06 91 PHE A O 1
ATOM 754 N N . CYS A 1 92 ? 10.901 -0.599 -9.748 1.00 93.50 92 CYS A N 1
ATOM 755 C CA . CYS A 1 92 ? 11.990 -0.793 -8.803 1.00 93.50 92 CYS A CA 1
ATOM 756 C C . CYS A 1 92 ? 11.449 -1.343 -7.480 1.00 93.50 92 CYS A C 1
ATOM 758 O O . CYS A 1 92 ? 10.662 -0.688 -6.807 1.00 93.50 92 CYS A O 1
ATOM 760 N N . TYR A 1 93 ? 11.922 -2.502 -7.041 1.00 93.69 93 TYR A N 1
ATOM 761 C CA . TYR A 1 93 ? 11.533 -3.104 -5.767 1.00 93.69 93 TYR A CA 1
ATOM 762 C C . TYR A 1 93 ? 12.063 -2.345 -4.541 1.00 93.69 93 TYR A C 1
ATOM 764 O O . TYR A 1 93 ? 11.570 -2.519 -3.432 1.00 93.69 93 TYR A O 1
ATOM 772 N N . LYS A 1 94 ? 13.058 -1.470 -4.707 1.00 91.00 94 LYS A N 1
ATOM 773 C CA . LYS A 1 94 ? 13.562 -0.648 -3.600 1.00 91.00 94 LYS A CA 1
ATOM 774 C C . LYS A 1 94 ? 12.589 0.487 -3.270 1.00 91.00 94 LYS A C 1
ATOM 776 O O . LYS A 1 94 ? 12.129 0.590 -2.134 1.00 91.00 94 LYS A O 1
ATOM 781 N N . CYS A 1 95 ? 12.232 1.305 -4.263 1.00 90.81 95 CYS A N 1
ATOM 782 C CA . CYS A 1 95 ? 11.399 2.499 -4.064 1.00 90.81 95 CYS A CA 1
ATOM 783 C C . CYS A 1 95 ? 9.949 2.382 -4.560 1.00 90.81 95 CYS A C 1
ATOM 785 O O . CYS A 1 95 ? 9.139 3.242 -4.243 1.00 90.81 95 CYS A O 1
ATOM 787 N N . GLY A 1 96 ? 9.601 1.351 -5.329 1.00 91.19 96 GLY A N 1
ATOM 788 C CA . GLY A 1 96 ? 8.276 1.189 -5.940 1.00 91.19 96 GLY A CA 1
ATOM 789 C C . GLY A 1 96 ? 8.052 2.010 -7.216 1.00 91.19 96 GLY A C 1
ATOM 790 O O . GLY A 1 96 ? 6.982 1.908 -7.812 1.00 91.19 96 GLY A O 1
ATOM 791 N N . ALA A 1 97 ? 9.035 2.807 -7.655 1.00 91.75 97 ALA A N 1
ATOM 792 C CA . ALA A 1 97 ? 8.891 3.657 -8.834 1.00 91.75 97 ALA A CA 1
ATOM 793 C C . ALA A 1 97 ? 8.763 2.825 -10.125 1.00 91.75 97 ALA A C 1
ATOM 795 O O . ALA A 1 97 ? 9.472 1.819 -10.268 1.00 91.75 97 ALA A O 1
ATOM 796 N N . PRO A 1 98 ? 7.898 3.232 -11.073 1.00 92.06 98 PRO A N 1
ATOM 797 C CA . PRO A 1 98 ? 7.777 2.562 -12.360 1.00 92.06 98 PRO A CA 1
ATOM 798 C C . PRO A 1 98 ? 9.087 2.664 -13.146 1.00 92.06 98 PRO A C 1
ATOM 800 O O . PRO A 1 98 ? 9.759 3.694 -13.135 1.00 92.06 98 PRO A O 1
ATOM 803 N N . ILE A 1 99 ? 9.438 1.586 -13.843 1.00 90.44 99 ILE A N 1
ATOM 804 C CA . ILE A 1 99 ? 10.577 1.540 -14.758 1.00 90.44 99 ILE A CA 1
ATOM 805 C C . ILE A 1 99 ? 10.003 1.397 -16.166 1.00 90.44 99 ILE A C 1
ATOM 807 O O . ILE A 1 99 ? 9.473 0.347 -16.525 1.00 90.44 99 ILE A O 1
ATOM 811 N N . LEU A 1 100 ? 10.081 2.483 -16.936 1.00 82.19 100 LEU A N 1
ATOM 812 C CA . LEU A 1 100 ? 9.496 2.583 -18.278 1.00 82.19 100 LEU A CA 1
ATOM 813 C C . LEU A 1 100 ? 10.413 1.998 -19.361 1.00 82.19 100 LEU A C 1
ATOM 815 O O . LEU A 1 100 ? 9.953 1.572 -20.415 1.00 82.19 100 LEU A O 1
ATOM 819 N N . THR A 1 101 ? 11.717 1.975 -19.100 1.00 73.50 101 THR A N 1
ATOM 820 C CA . THR A 1 101 ? 12.747 1.470 -20.007 1.00 73.50 101 THR A CA 1
ATOM 821 C C . THR A 1 101 ? 13.079 0.011 -19.686 1.00 73.50 101 THR A C 1
ATOM 823 O O . THR A 1 101 ? 12.973 -0.433 -18.548 1.00 73.50 101 THR A O 1
ATOM 826 N N . GLY A 1 102 ? 13.559 -0.768 -20.658 1.00 69.62 102 GLY A N 1
ATOM 827 C CA . GLY A 1 102 ? 14.084 -2.124 -20.409 1.00 69.62 102 GLY A CA 1
ATOM 828 C C . GLY A 1 102 ? 15.369 -2.166 -19.561 1.00 69.62 102 GLY A C 1
ATOM 829 O O . GLY A 1 102 ? 16.017 -3.204 -19.481 1.00 69.62 102 GLY A O 1
ATOM 830 N N . SER A 1 103 ? 15.774 -1.043 -18.962 1.00 79.81 103 SER A N 1
ATOM 831 C CA . SER A 1 103 ? 16.969 -0.936 -18.136 1.00 79.81 103 SER A CA 1
ATOM 832 C C . SER A 1 103 ? 16.693 -1.419 -16.716 1.00 79.81 103 SER A C 1
ATOM 834 O O . SER A 1 103 ? 15.715 -1.031 -16.083 1.00 79.81 103 SER A O 1
ATOM 836 N N . HIS A 1 104 ? 17.616 -2.203 -16.167 1.00 84.62 104 HIS A N 1
ATOM 837 C CA . HIS A 1 104 ? 17.553 -2.681 -14.783 1.00 84.62 104 HIS A CA 1
ATOM 838 C C . HIS A 1 104 ? 17.985 -1.620 -13.745 1.00 84.62 104 HIS A C 1
ATOM 840 O O . HIS A 1 104 ? 18.196 -1.941 -12.577 1.00 84.62 104 HIS A O 1
ATOM 846 N N . SER A 1 105 ? 18.126 -0.358 -14.160 1.00 83.00 105 SER A N 1
ATOM 847 C CA . SER A 1 105 ? 18.547 0.771 -13.331 1.00 83.00 105 SER A CA 1
ATOM 848 C C . SER A 1 105 ? 17.357 1.623 -12.884 1.00 83.00 105 SER A C 1
ATOM 850 O O . SER A 1 105 ? 16.426 1.878 -13.646 1.00 83.00 105 SER A O 1
ATOM 852 N N . CYS A 1 106 ? 17.400 2.090 -11.634 1.00 86.44 106 CYS A N 1
ATOM 853 C CA . CYS A 1 106 ? 16.412 3.010 -11.075 1.00 86.44 106 CYS A CA 1
ATOM 854 C C . CYS A 1 106 ? 17.017 4.410 -10.920 1.00 86.44 106 CYS A C 1
ATOM 856 O O . CYS A 1 106 ? 17.965 4.595 -10.155 1.00 86.44 106 CYS A O 1
ATOM 858 N N . SER A 1 107 ? 16.430 5.402 -11.593 1.00 83.50 107 SER A N 1
ATOM 859 C CA . SER A 1 107 ? 16.853 6.811 -11.544 1.00 83.50 107 SER A CA 1
ATOM 860 C C . SER A 1 107 ? 16.704 7.454 -10.161 1.00 83.50 107 SER A C 1
ATOM 862 O O . SER A 1 107 ? 17.412 8.402 -9.850 1.00 83.50 107 SER A O 1
ATOM 864 N N . TYR A 1 108 ? 15.817 6.927 -9.314 1.00 82.81 108 TYR A N 1
ATOM 865 C CA . TYR A 1 108 ? 15.559 7.460 -7.973 1.00 82.81 108 TYR A CA 1
ATOM 866 C C . TYR A 1 108 ? 16.443 6.851 -6.883 1.00 82.81 108 TYR A C 1
ATOM 868 O O . TYR A 1 108 ? 16.492 7.368 -5.771 1.00 82.81 108 TYR A O 1
ATOM 876 N N . CYS A 1 109 ? 17.095 5.718 -7.152 1.00 84.50 109 CYS A N 1
ATOM 877 C CA . CYS A 1 109 ? 17.786 4.953 -6.113 1.00 84.50 109 CYS A CA 1
ATOM 878 C C . CYS A 1 109 ? 19.311 5.006 -6.186 1.00 84.50 109 CYS A C 1
ATOM 880 O O . CYS A 1 109 ? 19.922 4.479 -5.257 1.00 84.50 109 CYS A O 1
ATOM 882 N N . PHE A 1 110 ? 19.888 5.614 -7.238 1.00 65.75 110 PHE A N 1
ATOM 883 C CA . PHE A 1 110 ? 21.332 5.773 -7.505 1.00 65.75 110 PHE A CA 1
ATOM 884 C C . PHE A 1 110 ? 22.225 4.645 -6.948 1.00 65.75 110 PHE A C 1
ATOM 886 O O . PHE A 1 110 ? 23.278 4.887 -6.363 1.00 65.75 110 PHE A O 1
ATOM 893 N N . ARG A 1 111 ? 21.748 3.408 -7.123 1.00 55.19 111 ARG A N 1
ATOM 894 C CA . ARG A 1 111 ? 22.424 2.106 -7.117 1.00 55.19 111 ARG A CA 1
ATOM 895 C C . ARG A 1 111 ? 21.359 1.030 -7.291 1.00 55.19 111 ARG A C 1
ATOM 897 O O . ARG A 1 111 ? 20.382 1.035 -6.501 1.00 55.19 111 ARG A O 1
#

pLDDT: mean 82.28, std 11.92, range [49.03, 94.06]

Foldseek 3Di:
DDFDDDPDDDRQWDADPPPRFIGGPPLGAGDQPPADPVNQVPDDPVCSDPVNSVVVNVCVVQVWEAQPPPRDTDHDDDDAQWDQDPVRWIAGSVPNHTDPDPDSDDPVPRD

Sequence (111 aa):
MLIRASEDADIRECECPNCRRLFCALCRVPWHENIPCEEFQKLNAEEREREDIMLMSLAKQMQWKRCPHCRFYVAKSEGCMYMRCRCGNSFCYKCGAPILTGSHSCSYCFR

Secondary structure (DSSP, 8-state):
-B----SSS---EEE-TTT--EEETTT-SB--TTS-HHHHHTS-SGGGSHHHHHHHHHHHHTT-EE-TTT--EE---SS-SEEE-TTS-EEETTT--B--SS-S--TTT--

Organism: Glycine soja (NCBI:txid3848)

Radius of gyration: 17.76 Å; chains: 1; bounding box: 43×22×49 Å